Protein AF-A0A7W9Z6C0-F1 (afdb_monomer_lite)

pLDDT: mean 78.29, std 11.46, range [47.41, 92.88]

Radius of gyration: 25.09 Å; chains: 1; bounding box: 66×22×65 Å

Secondary structure (DSSP, 8-state):
-HHHHHHHHHHHHHHHHHHHHHHHHHHHHHHTTSS-HHHHHHHHHHHHHHHHHHHHHHHHHHHHHHHHHHHHT--GGG-PPPP---------S-----GGGTTT-TTTGGG---

Structure (mmCIF, N/CA/C/O backbone):
data_AF-A0A7W9Z6C0-F1
#
_entry.id   AF-A0A7W9Z6C0-F1
#
loop_
_atom_site.group_PDB
_atom_site.id
_atom_site.type_symbol
_atom_site.label_atom_id
_atom_site.label_alt_id
_atom_site.label_comp_id
_atom_site.label_asym_id
_atom_site.label_entity_id
_atom_site.label_seq_id
_atom_site.pdbx_PDB_ins_code
_atom_site.Cartn_x
_atom_site.Cartn_y
_atom_site.Cartn_z
_atom_site.occupancy
_atom_site.B_iso_or_equiv
_atom_site.auth_seq_id
_atom_site.auth_comp_id
_atom_site.auth_asym_id
_atom_site.auth_atom_id
_atom_site.pdbx_PDB_model_num
ATOM 1 N N . MET A 1 1 ? 16.067 -4.916 -8.327 1.00 61.72 1 MET A N 1
ATOM 2 C CA . MET A 1 1 ? 15.301 -3.685 -8.033 1.00 61.72 1 MET A CA 1
ATOM 3 C C . MET A 1 1 ? 13.814 -3.991 -7.955 1.00 61.72 1 MET A C 1
ATOM 5 O O . MET A 1 1 ? 13.263 -3.753 -6.897 1.00 61.72 1 MET A O 1
ATOM 9 N N . LEU A 1 2 ? 13.198 -4.605 -8.976 1.00 74.25 2 LEU A N 1
ATOM 10 C CA . LEU A 1 2 ? 11.777 -4.995 -8.936 1.00 74.25 2 LEU A CA 1
ATOM 11 C C . LEU A 1 2 ? 11.411 -5.887 -7.732 1.00 74.25 2 LEU A C 1
ATOM 13 O O . LEU A 1 2 ? 10.530 -5.531 -6.966 1.00 74.25 2 LEU A O 1
ATOM 17 N N . SER A 1 3 ? 12.211 -6.923 -7.464 1.00 75.81 3 SER A N 1
ATOM 18 C CA . SER A 1 3 ? 12.027 -7.823 -6.313 1.00 75.81 3 SER A CA 1
ATOM 19 C C . SER A 1 3 ? 12.054 -7.147 -4.935 1.00 75.81 3 SER A C 1
ATOM 21 O O . SER A 1 3 ? 11.574 -7.711 -3.961 1.00 75.81 3 SER A O 1
ATOM 23 N N . GLY A 1 4 ? 12.656 -5.957 -4.826 1.00 76.94 4 GLY A N 1
ATOM 24 C CA . GLY A 1 4 ? 12.626 -5.180 -3.584 1.00 76.94 4 GLY A CA 1
ATOM 25 C C . GLY A 1 4 ? 11.278 -4.499 -3.371 1.00 76.94 4 GLY A C 1
ATOM 26 O O . GLY A 1 4 ? 10.767 -4.515 -2.260 1.00 76.94 4 GLY A O 1
ATOM 27 N N . TYR A 1 5 ? 10.688 -3.973 -4.447 1.00 78.62 5 TYR A N 1
ATOM 28 C CA . TYR A 1 5 ? 9.347 -3.394 -4.419 1.00 78.62 5 TYR A CA 1
ATOM 29 C C . TYR A 1 5 ? 8.266 -4.455 -4.210 1.00 78.62 5 TYR A C 1
ATOM 31 O O . TYR A 1 5 ? 7.301 -4.181 -3.507 1.00 78.62 5 TYR A O 1
ATOM 39 N N . ASP A 1 6 ? 8.452 -5.661 -4.757 1.00 81.00 6 ASP A N 1
ATOM 40 C CA . ASP A 1 6 ? 7.551 -6.794 -4.506 1.00 81.00 6 ASP A CA 1
ATOM 41 C C . ASP A 1 6 ? 7.502 -7.139 -3.002 1.00 81.00 6 ASP A C 1
ATOM 43 O O . ASP A 1 6 ? 6.423 -7.252 -2.428 1.00 81.00 6 ASP A O 1
ATOM 47 N N . LEU A 1 7 ? 8.662 -7.207 -2.332 1.00 83.38 7 LEU A N 1
ATOM 48 C CA . LEU A 1 7 ? 8.723 -7.441 -0.883 1.00 83.38 7 LEU A CA 1
ATOM 49 C C . LEU A 1 7 ? 8.107 -6.286 -0.077 1.00 83.38 7 LEU A C 1
ATOM 51 O O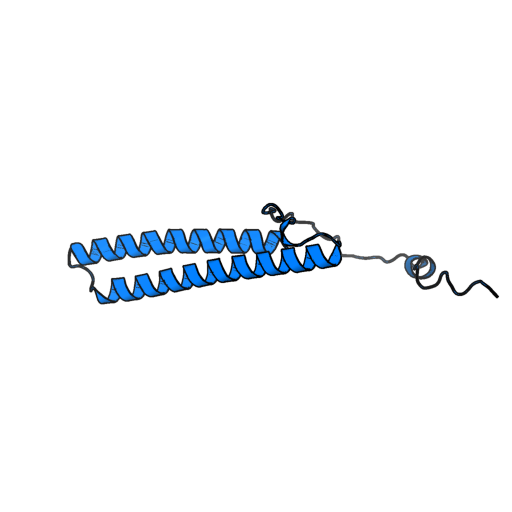 . LEU A 1 7 ? 7.419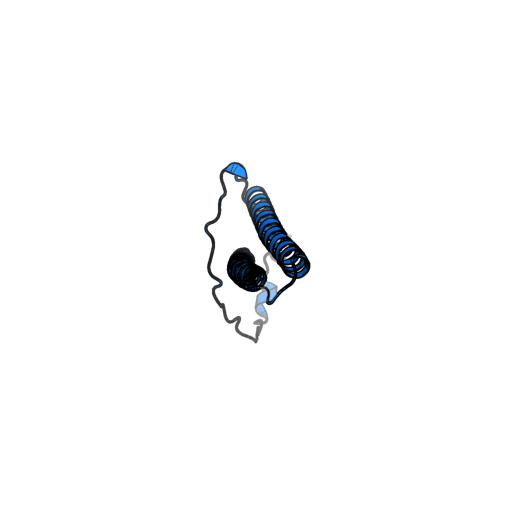 -6.510 0.914 1.00 83.38 7 LEU A O 1
ATOM 55 N N . GLU A 1 8 ? 8.374 -5.041 -0.469 1.00 82.69 8 GLU A N 1
ATOM 56 C CA . GLU A 1 8 ? 7.820 -3.877 0.228 1.00 82.69 8 GLU A CA 1
ATOM 57 C C . GLU A 1 8 ? 6.290 -3.821 0.104 1.00 82.69 8 GLU A C 1
ATOM 59 O O . GLU A 1 8 ? 5.602 -3.479 1.065 1.00 82.69 8 GLU A O 1
ATOM 64 N N . GLN A 1 9 ? 5.749 -4.227 -1.047 1.00 85.69 9 GLN A N 1
ATOM 65 C CA . GLN A 1 9 ? 4.313 -4.375 -1.257 1.00 85.69 9 GLN A CA 1
ATOM 66 C C . GLN A 1 9 ? 3.717 -5.477 -0.369 1.00 85.69 9 GLN A C 1
ATOM 68 O O . GLN A 1 9 ? 2.695 -5.233 0.265 1.00 85.69 9 GLN A O 1
ATOM 73 N N . GLU A 1 10 ? 4.372 -6.638 -0.260 1.00 86.69 10 GLU A N 1
ATOM 74 C CA . GLU A 1 10 ? 3.951 -7.735 0.628 1.00 86.69 10 GLU A CA 1
ATOM 75 C C . GLU A 1 10 ? 3.856 -7.268 2.092 1.00 86.69 10 GLU A C 1
ATOM 77 O O . GLU A 1 10 ? 2.845 -7.479 2.761 1.00 86.69 10 GLU A O 1
ATOM 82 N N . ILE A 1 11 ? 4.863 -6.532 2.571 1.00 87.62 11 ILE A N 1
ATOM 83 C CA . ILE A 1 11 ? 4.876 -5.974 3.933 1.00 87.62 11 ILE A CA 1
ATOM 84 C C . ILE A 1 11 ? 3.742 -4.955 4.138 1.00 87.62 11 ILE A C 1
ATOM 86 O O . ILE A 1 11 ? 3.120 -4.908 5.206 1.00 87.62 11 ILE A O 1
ATOM 90 N N . LEU A 1 12 ? 3.469 -4.113 3.138 1.00 86.75 12 LEU A N 1
ATOM 91 C CA . LEU A 1 12 ? 2.377 -3.139 3.198 1.00 86.75 12 LEU A CA 1
ATOM 92 C C . LEU A 1 12 ? 1.005 -3.824 3.199 1.00 86.75 12 LEU A C 1
ATOM 94 O O . LEU A 1 12 ? 0.126 -3.409 3.955 1.00 86.75 12 LEU A O 1
ATOM 98 N N . ASP A 1 13 ? 0.828 -4.893 2.426 1.00 88.81 13 ASP A N 1
ATOM 99 C CA . ASP A 1 13 ? -0.404 -5.686 2.418 1.00 88.81 13 ASP A CA 1
ATOM 100 C C . ASP A 1 13 ? -0.644 -6.366 3.781 1.00 88.81 13 ASP A C 1
ATOM 102 O O . ASP A 1 13 ? -1.747 -6.276 4.334 1.00 88.81 13 ASP A O 1
ATOM 106 N N . ASP A 1 14 ? 0.398 -6.926 4.401 1.00 90.31 14 ASP A N 1
ATOM 107 C CA . ASP A 1 14 ? 0.337 -7.450 5.773 1.00 90.31 14 ASP A CA 1
ATOM 108 C C . ASP A 1 14 ? 0.001 -6.361 6.803 1.00 90.31 14 ASP A C 1
ATOM 110 O O . ASP A 1 14 ? -0.762 -6.584 7.753 1.00 90.31 14 ASP A O 1
ATOM 114 N N . THR A 1 15 ? 0.531 -5.153 6.607 1.00 89.31 15 THR A N 1
ATOM 115 C CA . THR A 1 15 ? 0.233 -3.995 7.459 1.00 89.31 15 THR A CA 1
ATOM 116 C C . THR A 1 15 ? -1.243 -3.611 7.364 1.00 89.31 15 THR A C 1
ATOM 118 O O . THR A 1 15 ? -1.875 -3.357 8.392 1.00 89.31 15 THR A O 1
ATOM 121 N N . VAL A 1 16 ? -1.830 -3.632 6.163 1.00 91.25 16 VAL A N 1
ATOM 122 C CA . VAL A 1 16 ? -3.267 -3.387 5.959 1.00 91.25 16 VAL A CA 1
ATOM 123 C C . VAL A 1 16 ? -4.109 -4.470 6.637 1.00 91.25 16 VAL A C 1
ATOM 125 O O . VAL A 1 16 ? -5.078 -4.143 7.327 1.00 91.25 16 VAL A O 1
ATOM 128 N N . LEU A 1 17 ? -3.735 -5.747 6.504 1.00 92.44 17 LEU A N 1
ATOM 129 C CA . LEU A 1 17 ? -4.438 -6.858 7.158 1.00 92.44 17 LEU A CA 1
ATOM 130 C C . LEU A 1 17 ? -4.399 -6.746 8.686 1.00 92.44 17 LEU A C 1
ATOM 132 O O . LEU A 1 17 ? -5.416 -6.940 9.356 1.00 92.44 17 LEU A O 1
ATOM 136 N N . ASN A 1 18 ? -3.243 -6.411 9.255 1.00 90.19 18 ASN A N 1
ATOM 137 C CA . ASN A 1 18 ? -3.109 -6.207 10.695 1.00 90.19 18 ASN A CA 1
ATOM 138 C C . ASN A 1 18 ? -3.853 -4.952 11.171 1.00 90.19 18 ASN A C 1
ATOM 140 O O . ASN A 1 18 ? -4.488 -4.987 12.227 1.00 90.19 18 ASN A O 1
ATOM 144 N N . GLY A 1 19 ? -3.851 -3.881 10.374 1.00 89.12 19 GLY A N 1
ATOM 145 C CA . GLY A 1 19 ? -4.665 -2.691 10.612 1.00 89.12 19 GLY A CA 1
ATOM 146 C C . GLY A 1 19 ? -6.159 -3.014 10.660 1.00 89.12 19 GLY A C 1
ATOM 147 O O . GLY A 1 19 ? -6.855 -2.547 11.561 1.00 89.12 19 GLY A O 1
ATOM 148 N N . GLN A 1 20 ? -6.649 -3.876 9.762 1.00 91.25 20 GLN A N 1
ATOM 149 C CA . GLN A 1 20 ? -8.046 -4.324 9.760 1.00 91.25 20 GLN A CA 1
ATOM 150 C C . GLN A 1 20 ? -8.403 -5.073 11.045 1.00 91.25 20 GLN A C 1
ATOM 152 O O . GLN A 1 20 ? -9.391 -4.741 11.693 1.00 91.25 20 GLN A O 1
ATOM 157 N N . LYS A 1 21 ? -7.554 -6.004 11.489 1.00 91.44 21 LYS A N 1
ATOM 158 C CA . LYS A 1 21 ? -7.762 -6.702 12.769 1.00 91.44 21 LYS A CA 1
ATOM 159 C C . LYS A 1 21 ? -7.795 -5.730 13.952 1.00 91.44 21 LYS A C 1
ATOM 161 O O . LYS A 1 21 ? -8.581 -5.907 14.880 1.00 91.44 21 LYS A O 1
ATOM 166 N N . PHE A 1 22 ? -6.950 -4.698 13.937 1.00 87.88 22 PHE A N 1
ATOM 167 C CA . PHE A 1 22 ? -6.941 -3.673 14.980 1.00 87.88 22 PHE A CA 1
ATOM 168 C C . PHE A 1 22 ? -8.226 -2.832 14.984 1.00 87.88 22 PHE A C 1
ATOM 170 O O . PHE A 1 22 ? -8.770 -2.542 16.056 1.00 87.88 22 PHE A O 1
ATOM 177 N N . LEU A 1 23 ? -8.742 -2.484 13.803 1.00 89.25 23 LEU A N 1
ATOM 178 C CA . LEU A 1 23 ? -10.038 -1.827 13.653 1.00 89.25 23 LEU A CA 1
ATOM 179 C C . LEU A 1 23 ? -11.156 -2.690 14.251 1.00 89.25 23 LEU A C 1
ATOM 181 O O . LEU A 1 23 ? -11.925 -2.195 15.074 1.00 89.25 23 LEU A O 1
ATOM 185 N N . ASP A 1 24 ? -11.198 -3.977 13.908 1.00 91.19 24 ASP A N 1
ATOM 186 C CA . ASP A 1 24 ? -12.228 -4.912 14.373 1.00 91.19 24 ASP A CA 1
ATOM 187 C C . ASP A 1 24 ? -12.201 -5.059 15.907 1.00 91.19 24 ASP A C 1
ATOM 189 O O . ASP A 1 24 ? -13.236 -4.980 16.574 1.00 91.19 24 ASP A O 1
ATOM 193 N N . LEU A 1 25 ? -11.006 -5.176 16.500 1.00 90.75 25 LEU A N 1
ATOM 194 C CA . LEU A 1 25 ? -10.827 -5.192 17.958 1.00 90.75 25 LEU A CA 1
ATOM 195 C C . LEU A 1 25 ? -11.297 -3.889 18.614 1.00 90.75 25 LEU A C 1
ATOM 197 O O . LEU A 1 25 ? -11.905 -3.909 19.688 1.00 90.75 25 LEU A O 1
ATOM 201 N N . THR A 1 26 ? -11.022 -2.748 17.984 1.00 87.62 26 THR A N 1
ATOM 202 C CA . THR A 1 26 ? -11.444 -1.434 18.486 1.00 87.62 26 THR A CA 1
ATOM 203 C C . THR A 1 26 ? -12.963 -1.295 18.418 1.00 87.62 26 THR A C 1
ATOM 205 O O . THR A 1 26 ? -13.582 -0.858 19.388 1.00 87.62 26 THR A O 1
ATOM 208 N N . GLN A 1 27 ? -13.587 -1.745 17.328 1.00 88.62 27 GLN A N 1
ATOM 209 C CA . GLN A 1 27 ? -15.042 -1.784 17.185 1.00 88.62 27 GLN A CA 1
ATOM 210 C C . GLN A 1 27 ? -15.692 -2.672 18.251 1.00 88.62 27 GLN A C 1
ATOM 212 O O . GLN A 1 27 ? -16.645 -2.237 18.900 1.00 88.62 27 GLN A O 1
ATOM 217 N N . ALA A 1 28 ? -15.142 -3.864 18.500 1.00 90.06 28 ALA A N 1
ATOM 218 C CA . ALA A 1 28 ? -15.622 -4.751 19.556 1.00 90.06 28 ALA A CA 1
ATOM 219 C C . ALA A 1 28 ? -15.559 -4.076 20.939 1.00 90.06 28 ALA A C 1
ATOM 221 O O . ALA A 1 28 ? -16.528 -4.128 21.695 1.00 90.06 28 ALA A O 1
ATOM 222 N N . ARG A 1 29 ? -14.467 -3.362 21.254 1.00 86.50 29 ARG A N 1
ATOM 223 C CA . ARG A 1 29 ? -14.313 -2.604 22.515 1.00 86.50 29 ARG A CA 1
ATOM 224 C C . ARG A 1 29 ? -15.317 -1.462 22.660 1.00 86.50 29 ARG A C 1
ATOM 226 O O . ARG A 1 29 ? -15.789 -1.213 23.767 1.00 86.50 29 ARG A O 1
ATOM 233 N N . VAL A 1 30 ? -15.658 -0.776 21.568 1.00 88.50 30 VAL A N 1
ATOM 234 C CA . VAL A 1 30 ? -16.705 0.260 21.591 1.00 88.50 30 VAL A CA 1
ATOM 235 C C . VAL A 1 30 ? -18.076 -0.361 21.845 1.00 88.50 30 VAL A C 1
ATOM 237 O O . VAL A 1 30 ? -18.849 0.194 22.622 1.00 88.50 30 VAL A O 1
ATOM 240 N N . GLN A 1 31 ? -18.378 -1.515 21.241 1.00 85.75 31 GLN A N 1
ATOM 241 C CA . GLN A 1 31 ? -19.663 -2.198 21.438 1.00 85.75 31 GLN A CA 1
ATOM 242 C C . GLN A 1 31 ? -19.886 -2.617 22.895 1.00 85.75 31 GLN A C 1
ATOM 244 O O . GLN A 1 31 ? -20.995 -2.472 23.402 1.00 85.75 31 GLN A O 1
ATOM 249 N N . VAL A 1 32 ? -18.835 -3.064 23.592 1.00 89.50 32 VAL A N 1
ATOM 250 C CA . VAL A 1 32 ? -18.902 -3.387 25.030 1.00 89.50 32 VAL A CA 1
ATOM 251 C C . VAL A 1 32 ? -18.758 -2.161 25.948 1.00 89.50 32 VAL A C 1
ATOM 253 O O . VAL A 1 32 ? -18.686 -2.313 27.163 1.00 89.50 32 VAL A O 1
ATOM 256 N N . GLY A 1 33 ? -18.711 -0.941 25.394 1.00 82.06 33 GLY A N 1
ATOM 257 C CA . GLY A 1 33 ? -18.673 0.316 26.153 1.00 82.06 33 GLY A CA 1
ATOM 258 C C . GLY A 1 33 ? -17.308 0.702 26.737 1.00 82.06 33 GLY A C 1
ATOM 259 O O . GLY A 1 33 ? -17.222 1.668 27.490 1.00 82.06 33 GLY A O 1
ATOM 260 N N . TYR A 1 34 ? -16.236 -0.014 26.385 1.00 76.81 34 TYR A N 1
ATOM 261 C CA . TYR A 1 34 ? -14.876 0.228 26.886 1.00 76.81 34 TYR A CA 1
ATOM 262 C C . TYR A 1 34 ? -14.087 1.276 26.082 1.00 76.81 34 TYR A C 1
ATOM 264 O O . TYR A 1 34 ? -13.036 1.724 26.536 1.00 76.81 34 TYR A O 1
ATOM 272 N N . ALA A 1 35 ? -14.561 1.670 24.896 1.00 77.19 35 ALA A N 1
ATOM 273 C CA . ALA A 1 35 ? -13.892 2.634 24.017 1.00 77.19 35 ALA A CA 1
ATOM 274 C C . ALA A 1 35 ? -14.881 3.644 23.412 1.00 77.19 35 ALA A C 1
ATOM 276 O O . ALA A 1 35 ? -16.094 3.419 23.398 1.00 77.19 35 ALA A O 1
ATOM 277 N N . ARG A 1 36 ? -14.373 4.768 22.892 1.00 84.12 36 ARG A N 1
ATOM 278 C CA . ARG A 1 36 ? -15.194 5.833 22.293 1.00 84.12 36 ARG A CA 1
ATOM 279 C C . ARG A 1 36 ? -15.258 5.670 20.775 1.00 84.12 36 ARG A C 1
ATOM 281 O O . ARG A 1 36 ? -14.314 5.222 20.137 1.00 84.12 36 ARG A O 1
ATOM 288 N N . LYS A 1 37 ? -16.346 6.142 20.153 1.00 82.69 37 LYS A N 1
ATOM 289 C CA . LYS A 1 37 ? -16.479 6.166 18.678 1.00 82.69 37 LYS A CA 1
ATOM 290 C C . LYS A 1 37 ? -15.332 6.919 17.975 1.00 82.69 37 LYS A C 1
ATOM 292 O O . LYS A 1 37 ? -15.000 6.591 16.841 1.00 82.69 37 LYS A O 1
ATOM 297 N N . GLY A 1 38 ? -14.707 7.890 18.651 1.00 85.06 38 GLY A N 1
ATOM 298 C CA . GLY A 1 38 ? -13.527 8.605 18.144 1.00 85.06 38 GLY A CA 1
ATOM 299 C C . GLY A 1 38 ? -12.294 7.714 17.949 1.00 85.06 38 GLY A C 1
ATOM 300 O O . GLY A 1 38 ? -11.516 7.947 17.023 1.00 85.06 38 GLY A O 1
ATOM 301 N N . ASP A 1 39 ? -12.162 6.647 18.741 1.00 82.12 39 ASP A N 1
ATOM 302 C CA . ASP A 1 39 ? -11.054 5.693 18.627 1.00 82.12 39 ASP A CA 1
ATOM 303 C C . ASP A 1 39 ? -11.198 4.856 17.345 1.00 82.12 39 ASP A C 1
ATOM 305 O O . ASP A 1 39 ? -10.220 4.623 16.639 1.00 82.12 39 ASP A O 1
ATOM 309 N N . VAL A 1 40 ? -12.437 4.497 16.976 1.00 87.00 40 VAL A N 1
ATOM 310 C CA . VAL A 1 40 ? -12.745 3.802 15.710 1.00 87.00 40 VAL A CA 1
ATOM 311 C C . VAL A 1 40 ? -12.452 4.699 14.513 1.00 87.00 40 VAL A C 1
ATOM 313 O O . VAL A 1 40 ? -11.846 4.243 13.550 1.00 87.00 40 VAL A O 1
ATOM 316 N N . SER A 1 41 ? -12.837 5.978 14.571 1.00 88.00 41 SER A N 1
ATOM 317 C CA . SER A 1 41 ? -12.545 6.927 13.488 1.00 88.00 41 SER A CA 1
ATOM 318 C C . SER A 1 41 ? -11.042 7.115 13.282 1.00 88.00 41 SER A C 1
ATOM 320 O O . SER A 1 41 ? -10.581 7.187 12.146 1.00 88.00 41 SER A O 1
ATOM 322 N N . THR A 1 42 ? -10.275 7.183 14.371 1.00 87.50 42 THR A N 1
ATOM 323 C CA . THR A 1 42 ? -8.812 7.302 14.311 1.00 87.50 42 THR A CA 1
ATOM 324 C C . THR A 1 42 ? -8.183 6.035 13.732 1.00 87.50 42 THR A C 1
ATOM 326 O O . THR A 1 42 ? -7.339 6.122 12.842 1.00 87.50 42 THR A O 1
ATOM 329 N N . ALA A 1 43 ? -8.625 4.859 14.186 1.00 87.12 43 ALA A N 1
ATOM 330 C CA . ALA A 1 43 ? -8.156 3.576 13.666 1.00 87.12 43 ALA A CA 1
ATOM 331 C C . ALA A 1 43 ? -8.491 3.398 12.172 1.00 87.12 43 ALA A C 1
ATOM 333 O O . ALA A 1 43 ? -7.651 2.928 11.407 1.00 87.12 43 ALA A O 1
ATOM 334 N N . GLN A 1 44 ? -9.677 3.834 11.735 1.00 89.12 44 GLN A N 1
ATOM 335 C CA . GLN A 1 44 ? -10.078 3.806 10.327 1.00 89.12 44 GLN A CA 1
ATOM 336 C C . GLN A 1 44 ? -9.173 4.694 9.467 1.00 89.12 44 GLN A C 1
ATOM 338 O O . GLN A 1 44 ? -8.677 4.244 8.439 1.00 89.12 44 GLN A O 1
ATOM 343 N N . ALA A 1 45 ? -8.886 5.917 9.920 1.00 91.75 45 ALA A N 1
ATOM 344 C CA . ALA A 1 45 ? -7.993 6.825 9.204 1.00 91.75 45 ALA A CA 1
ATOM 345 C C . ALA A 1 45 ? -6.570 6.252 9.051 1.00 91.75 45 ALA A C 1
ATOM 347 O O . ALA A 1 45 ? -5.955 6.395 7.996 1.00 91.75 45 ALA A O 1
ATOM 348 N N . GLN A 1 46 ? -6.052 5.568 10.077 1.00 87.19 46 GLN A N 1
ATOM 349 C CA . GLN A 1 46 ? -4.751 4.890 9.999 1.00 87.19 46 GLN A CA 1
ATOM 350 C C . GLN A 1 46 ? -4.758 3.753 8.973 1.00 87.19 46 GLN A C 1
ATOM 352 O O . GLN A 1 46 ? -3.816 3.613 8.192 1.00 87.19 46 GLN A O 1
ATOM 357 N N . LEU A 1 47 ? -5.834 2.966 8.952 1.00 91.31 47 LEU A N 1
ATOM 358 C CA . LEU A 1 47 ? -6.014 1.877 8.001 1.00 91.31 47 LEU A CA 1
ATOM 359 C C . LEU A 1 47 ? -6.086 2.395 6.560 1.00 91.31 47 LEU A C 1
ATOM 361 O O . LEU A 1 47 ? -5.432 1.849 5.670 1.00 91.31 47 LEU A O 1
ATOM 365 N N . ASP A 1 48 ? -6.827 3.476 6.328 1.00 90.62 48 ASP A N 1
ATOM 366 C CA . ASP A 1 48 ? -6.930 4.097 5.006 1.00 90.62 48 ASP A CA 1
ATOM 367 C C . ASP A 1 48 ? -5.591 4.710 4.556 1.00 90.62 48 ASP A C 1
ATOM 369 O O . ASP A 1 48 ? -5.225 4.613 3.381 1.00 90.62 48 ASP A O 1
ATOM 373 N N . GLY A 1 49 ? -4.797 5.243 5.491 1.00 90.56 49 GLY A N 1
ATOM 374 C CA . GLY A 1 49 ? -3.415 5.655 5.232 1.00 90.56 49 GLY A CA 1
ATOM 375 C C . GLY A 1 49 ? -2.529 4.494 4.765 1.00 90.56 49 GLY A C 1
ATOM 376 O O . GLY A 1 49 ? -1.849 4.609 3.745 1.00 90.56 49 GLY A O 1
ATOM 377 N N . ALA A 1 50 ? -2.587 3.348 5.450 1.00 87.38 50 ALA A N 1
ATOM 378 C CA . ALA A 1 50 ? -1.839 2.151 5.056 1.00 87.38 50 ALA A CA 1
ATOM 379 C C . ALA A 1 50 ? -2.270 1.622 3.672 1.00 87.38 50 ALA A C 1
ATOM 381 O O . ALA A 1 50 ? -1.425 1.299 2.836 1.00 87.38 50 ALA A O 1
ATOM 382 N N . ARG A 1 51 ? -3.579 1.605 3.377 1.00 89.75 51 ARG A N 1
ATOM 383 C CA . ARG A 1 51 ? -4.109 1.231 2.048 1.00 89.75 51 ARG A CA 1
ATOM 384 C C . ARG A 1 51 ? -3.608 2.153 0.939 1.00 89.75 51 ARG A C 1
ATOM 386 O O . ARG A 1 51 ? -3.302 1.694 -0.165 1.00 89.75 51 ARG A O 1
ATOM 393 N N . THR A 1 52 ? -3.523 3.448 1.232 1.00 92.88 52 THR A N 1
ATOM 394 C CA . THR A 1 52 ? -2.999 4.445 0.295 1.00 92.88 52 THR A CA 1
ATOM 395 C C . THR A 1 52 ? -1.538 4.146 -0.033 1.00 92.88 52 THR A C 1
ATOM 397 O O . THR A 1 52 ? -1.195 4.021 -1.206 1.00 92.88 52 THR A O 1
ATOM 400 N N . GLN A 1 53 ? -0.704 3.902 0.981 1.00 86.50 53 GLN A N 1
ATOM 401 C CA . GLN A 1 53 ? 0.708 3.547 0.791 1.00 86.50 53 GLN A CA 1
ATOM 402 C C . GLN A 1 53 ? 0.888 2.264 -0.034 1.00 86.50 53 GLN A C 1
ATOM 404 O O . GLN A 1 53 ? 1.710 2.232 -0.952 1.00 86.50 53 GLN A O 1
ATOM 409 N N . ALA A 1 54 ? 0.085 1.227 0.229 1.00 86.75 54 ALA A N 1
ATOM 410 C CA . ALA A 1 54 ? 0.103 -0.008 -0.559 1.00 86.75 54 ALA A CA 1
ATOM 411 C C . ALA A 1 54 ? -0.226 0.249 -2.044 1.00 86.75 54 ALA A C 1
ATOM 413 O O . ALA A 1 54 ? 0.402 -0.306 -2.948 1.00 86.75 54 ALA A O 1
ATOM 414 N N . THR A 1 55 ? -1.185 1.137 -2.314 1.00 87.62 55 THR A N 1
ATOM 415 C CA . THR A 1 55 ? -1.581 1.509 -3.682 1.00 87.62 55 THR A CA 1
ATOM 416 C C . THR A 1 55 ? -0.498 2.321 -4.392 1.00 87.62 55 THR A C 1
ATOM 418 O O . THR A 1 55 ? -0.183 2.054 -5.552 1.00 87.62 55 THR A O 1
ATOM 421 N N . GLU A 1 56 ? 0.123 3.275 -3.700 1.00 88.38 56 GLU A N 1
ATOM 422 C CA . GLU A 1 56 ? 1.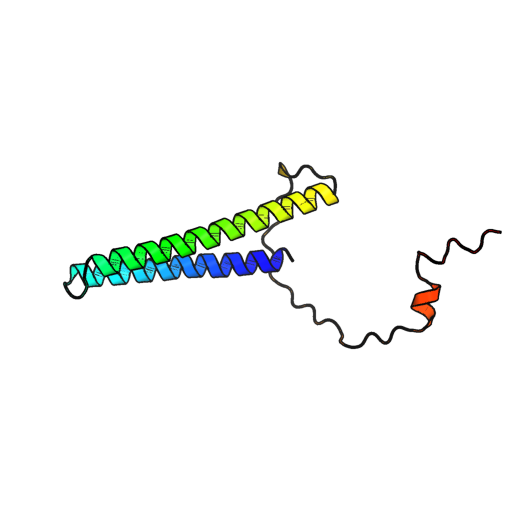255 4.035 -4.237 1.00 88.38 56 GLU A CA 1
ATOM 423 C C . GLU A 1 56 ? 2.435 3.124 -4.601 1.00 88.38 56 GLU A C 1
ATOM 425 O O . GLU A 1 56 ? 3.105 3.350 -5.613 1.00 88.38 56 GLU A O 1
ATOM 430 N N . MET A 1 57 ? 2.674 2.068 -3.816 1.00 86.12 57 MET A N 1
ATOM 431 C CA . MET A 1 57 ? 3.720 1.091 -4.116 1.00 86.12 57 MET A CA 1
ATOM 432 C C . MET A 1 57 ? 3.431 0.321 -5.409 1.00 86.12 57 MET A C 1
ATOM 434 O O . MET A 1 57 ? 4.301 0.225 -6.280 1.00 86.12 57 MET A O 1
ATOM 438 N N . ARG A 1 58 ? 2.183 -0.128 -5.600 1.00 85.00 58 ARG A N 1
ATOM 439 C CA . ARG A 1 58 ? 1.737 -0.767 -6.853 1.00 85.00 58 ARG A CA 1
ATOM 440 C C . ARG A 1 58 ? 1.917 0.150 -8.064 1.00 85.00 58 ARG A C 1
ATOM 442 O O . ARG A 1 58 ? 2.361 -0.299 -9.119 1.00 85.00 58 ARG A O 1
ATOM 449 N N . LEU A 1 59 ? 1.640 1.447 -7.915 1.00 88.88 59 LEU A N 1
ATOM 450 C CA . LEU A 1 59 ? 1.854 2.424 -8.986 1.00 88.88 59 LEU A CA 1
ATOM 451 C C . LEU A 1 59 ? 3.343 2.573 -9.345 1.00 88.88 59 LEU A C 1
ATOM 453 O O . LEU A 1 59 ? 3.696 2.614 -10.525 1.00 88.88 59 LEU A O 1
ATOM 457 N N . LYS A 1 60 ? 4.236 2.620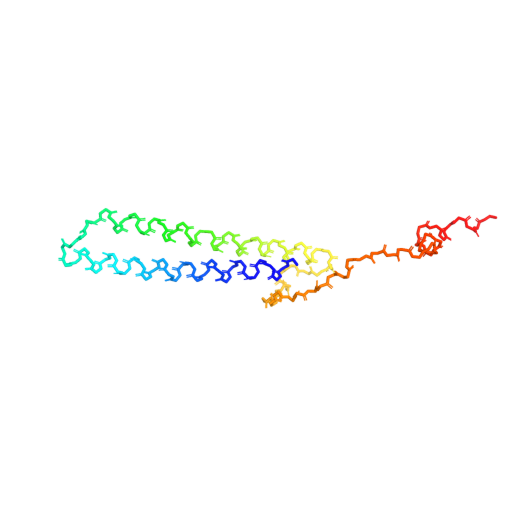 -8.347 1.00 85.69 60 LYS A N 1
ATOM 458 C CA . LYS A 1 60 ? 5.692 2.652 -8.581 1.00 85.69 60 LYS A CA 1
ATOM 459 C C . LYS A 1 60 ? 6.166 1.415 -9.341 1.00 85.69 60 LYS A C 1
ATOM 461 O O . LYS A 1 60 ? 6.966 1.548 -10.268 1.00 85.69 60 LYS A O 1
ATOM 466 N N . ARG A 1 61 ? 5.641 0.238 -8.991 1.00 84.50 61 ARG A N 1
ATOM 467 C CA . ARG A 1 61 ? 5.913 -1.022 -9.692 1.00 84.50 61 ARG A CA 1
ATOM 468 C C . ARG A 1 61 ? 5.504 -0.946 -11.166 1.00 84.50 61 ARG A C 1
ATOM 470 O O . ARG A 1 61 ? 6.336 -1.204 -12.031 1.00 84.50 61 ARG A O 1
ATOM 477 N N . ALA A 1 62 ? 4.283 -0.494 -11.451 1.00 84.50 62 ALA A N 1
ATOM 478 C CA . ALA A 1 62 ? 3.785 -0.335 -12.820 1.00 84.50 62 ALA A CA 1
ATOM 479 C C . ALA A 1 62 ? 4.633 0.651 -13.651 1.00 84.50 62 ALA A C 1
ATOM 481 O O . ALA A 1 62 ? 4.940 0.396 -14.816 1.00 84.50 62 ALA A O 1
ATOM 482 N N . ASN A 1 63 ? 5.084 1.756 -13.048 1.00 85.81 63 ASN A N 1
ATOM 483 C CA . ASN A 1 63 ? 5.970 2.714 -13.720 1.00 85.81 63 ASN A CA 1
ATOM 484 C C . ASN A 1 63 ? 7.339 2.109 -14.072 1.00 85.81 63 ASN A C 1
ATOM 486 O O . ASN A 1 63 ? 7.916 2.440 -15.110 1.00 85.81 63 ASN A O 1
ATOM 490 N N . LEU A 1 64 ? 7.869 1.215 -13.234 1.00 84.50 64 LEU A N 1
ATOM 491 C CA . LEU A 1 64 ? 9.114 0.505 -13.530 1.00 84.50 64 LEU A CA 1
ATOM 492 C C . LEU A 1 64 ? 8.933 -0.520 -14.647 1.00 84.50 64 LEU A C 1
ATOM 494 O O . LEU A 1 64 ? 9.787 -0.595 -15.528 1.00 84.50 64 LEU A O 1
ATOM 498 N N . GLU A 1 65 ? 7.830 -1.268 -14.650 1.00 83.75 65 GLU A N 1
ATOM 499 C CA . GLU A 1 65 ? 7.492 -2.172 -15.757 1.00 83.75 65 GLU A CA 1
ATOM 500 C C . GLU A 1 65 ? 7.386 -1.402 -17.079 1.00 83.75 65 GLU A C 1
ATOM 502 O O . GLU A 1 65 ? 7.971 -1.810 -18.083 1.00 83.75 65 GLU A O 1
ATOM 507 N N . HIS A 1 66 ? 6.751 -0.227 -17.054 1.00 85.00 66 HIS A N 1
ATOM 508 C CA . HIS A 1 66 ? 6.678 0.669 -18.203 1.00 85.00 66 HIS A CA 1
ATOM 509 C C . HIS A 1 66 ? 8.068 1.113 -18.691 1.00 85.00 66 HIS A C 1
ATOM 511 O O . HIS A 1 66 ? 8.366 1.028 -19.883 1.00 85.00 66 HIS A O 1
ATOM 517 N N . ALA A 1 67 ? 8.951 1.536 -17.781 1.00 84.19 67 ALA A N 1
ATOM 518 C CA . ALA A 1 67 ? 10.316 1.932 -18.129 1.00 84.19 67 ALA A CA 1
ATOM 519 C C . ALA A 1 67 ? 11.137 0.766 -18.714 1.00 84.19 67 ALA A C 1
ATOM 521 O O . ALA A 1 67 ? 11.879 0.952 -19.679 1.00 84.19 67 ALA A O 1
ATOM 522 N N . ILE A 1 68 ? 10.983 -0.447 -18.170 1.00 83.62 68 ILE A N 1
ATOM 523 C CA . ILE A 1 68 ? 11.638 -1.659 -18.682 1.00 83.62 68 ILE A CA 1
ATOM 524 C C . ILE A 1 68 ? 11.125 -1.998 -20.085 1.00 83.62 68 ILE A C 1
ATOM 526 O O . ILE A 1 68 ? 11.924 -2.328 -20.963 1.00 83.62 68 ILE A O 1
ATOM 530 N N . ALA A 1 69 ? 9.819 -1.883 -20.321 1.00 83.75 69 ALA A N 1
ATOM 531 C CA . ALA A 1 69 ? 9.226 -2.115 -21.633 1.00 83.75 69 ALA A CA 1
ATOM 532 C C . ALA A 1 69 ? 9.788 -1.157 -22.694 1.00 83.75 69 ALA A C 1
ATOM 534 O O . ALA A 1 69 ? 10.221 -1.604 -23.755 1.00 83.75 69 ALA A O 1
ATOM 535 N N . ILE A 1 70 ? 9.910 0.136 -22.366 1.00 85.94 70 ILE A N 1
ATOM 536 C CA . ILE A 1 70 ? 10.543 1.128 -23.248 1.00 85.94 70 ILE A CA 1
ATOM 537 C C . ILE A 1 70 ? 11.994 0.740 -23.568 1.00 85.94 70 ILE A C 1
ATOM 539 O O . ILE A 1 70 ? 12.394 0.766 -24.730 1.00 85.94 70 ILE A O 1
ATOM 543 N N . LEU A 1 71 ? 12.785 0.351 -22.560 1.00 85.69 71 LEU A N 1
ATOM 544 C CA . LEU A 1 71 ? 14.197 -0.012 -22.747 1.00 85.69 71 LEU A CA 1
ATOM 545 C C . LEU A 1 71 ? 14.395 -1.312 -23.539 1.00 85.69 71 LEU A C 1
ATOM 547 O O . LEU A 1 71 ? 15.417 -1.476 -24.201 1.00 85.69 71 LEU A O 1
ATOM 551 N N . THR A 1 72 ? 13.438 -2.237 -23.468 1.00 84.06 72 THR A N 1
ATOM 552 C CA . THR A 1 72 ? 13.475 -3.522 -24.186 1.00 84.06 72 THR A CA 1
ATOM 553 C C . THR A 1 72 ? 12.810 -3.461 -25.563 1.00 84.06 72 THR A C 1
ATOM 555 O O . THR A 1 72 ? 12.938 -4.407 -26.338 1.00 84.06 72 THR A O 1
ATOM 558 N N . GLY A 1 73 ? 12.136 -2.354 -25.892 1.00 81.06 73 GLY A N 1
ATOM 559 C CA . GLY A 1 73 ? 11.410 -2.175 -27.151 1.00 81.06 73 GLY A CA 1
ATOM 560 C C . GLY A 1 73 ? 10.080 -2.933 -27.221 1.00 81.06 73 GLY A C 1
ATOM 561 O O . GLY A 1 73 ? 9.525 -3.089 -28.307 1.00 81.06 73 GLY A O 1
ATOM 562 N N . ALA A 1 74 ? 9.567 -3.417 -26.088 1.00 75.50 74 ALA A N 1
ATOM 563 C CA . ALA A 1 74 ? 8.289 -4.115 -26.007 1.00 75.50 74 ALA A CA 1
ATOM 564 C C . ALA A 1 74 ? 7.139 -3.137 -25.692 1.00 75.50 74 ALA A C 1
ATOM 566 O O . ALA A 1 74 ? 7.342 -2.153 -24.976 1.00 75.50 74 ALA A O 1
ATOM 567 N N . PRO A 1 75 ? 5.909 -3.388 -26.178 1.00 74.75 75 PRO A N 1
ATOM 568 C CA . PRO A 1 75 ? 4.756 -2.591 -25.785 1.00 74.75 75 PRO A CA 1
ATOM 569 C C . PRO A 1 75 ? 4.471 -2.771 -24.279 1.00 74.75 75 PRO A C 1
ATOM 571 O O . PRO A 1 75 ? 4.349 -3.907 -23.811 1.00 74.75 75 PRO A O 1
ATOM 574 N N . PRO A 1 76 ? 4.318 -1.677 -23.511 1.00 64.75 76 PRO A N 1
ATOM 575 C CA . PRO A 1 76 ? 4.212 -1.719 -22.049 1.00 64.75 76 PRO A CA 1
ATOM 576 C C . PRO A 1 76 ? 2.974 -2.466 -21.551 1.00 64.75 76 PRO A C 1
ATOM 578 O O . PRO A 1 76 ? 3.005 -3.065 -20.485 1.00 64.75 76 PRO A O 1
ATOM 581 N N . SER A 1 77 ? 1.901 -2.492 -22.344 1.00 69.19 77 SER A N 1
ATOM 582 C CA . SER A 1 77 ? 0.654 -3.197 -22.029 1.00 69.19 77 SER A CA 1
ATOM 583 C C . SER A 1 77 ? 0.805 -4.721 -21.963 1.00 69.19 77 SER A C 1
ATOM 585 O O . SER A 1 77 ? -0.034 -5.386 -21.368 1.00 69.19 77 SER A O 1
ATOM 587 N N . ASN A 1 78 ? 1.851 -5.275 -22.582 1.00 65.44 78 ASN A N 1
ATOM 588 C CA . ASN A 1 78 ? 2.083 -6.718 -22.667 1.00 65.44 78 ASN A CA 1
ATOM 589 C C . ASN A 1 78 ? 3.141 -7.220 -21.678 1.00 65.44 78 ASN A C 1
ATOM 591 O O . ASN A 1 78 ? 3.387 -8.424 -21.616 1.00 65.44 78 ASN A O 1
ATOM 595 N N . LEU A 1 79 ? 3.799 -6.318 -20.946 1.00 64.62 79 LEU A N 1
ATOM 596 C CA . LEU A 1 79 ? 4.935 -6.649 -20.097 1.00 64.62 79 LEU A CA 1
ATOM 597 C C . LEU A 1 79 ? 4.507 -6.583 -18.630 1.00 64.62 79 LEU A C 1
ATOM 599 O O . LEU A 1 79 ? 4.657 -5.564 -17.968 1.00 64.62 79 LEU A O 1
ATOM 603 N N . SER A 1 80 ? 3.948 -7.692 -18.147 1.00 69.12 80 SER A N 1
ATOM 604 C CA . SER A 1 80 ? 3.666 -7.914 -16.728 1.00 69.12 80 SER A CA 1
ATOM 605 C C . SER A 1 80 ? 4.729 -8.853 -16.173 1.00 69.12 80 SER A C 1
ATOM 607 O O . SER A 1 80 ? 4.868 -9.988 -16.639 1.00 69.12 80 SER A O 1
ATOM 609 N N . LEU A 1 81 ? 5.533 -8.364 -15.232 1.00 70.75 81 LEU A N 1
ATOM 610 C CA . LEU A 1 81 ? 6.583 -9.162 -14.614 1.00 70.75 81 LEU A CA 1
ATOM 611 C C . LEU A 1 81 ? 6.012 -9.859 -13.375 1.00 70.75 81 LEU A C 1
ATOM 613 O O . LEU A 1 81 ? 5.370 -9.199 -12.555 1.00 70.75 81 LEU A O 1
ATOM 617 N N . PRO A 1 82 ? 6.238 -11.173 -13.199 1.00 69.31 82 PRO A N 1
ATOM 618 C CA . PRO A 1 82 ? 5.815 -11.862 -11.988 1.00 69.31 82 PRO A CA 1
ATOM 619 C C . PRO A 1 82 ? 6.547 -11.289 -10.768 1.00 69.31 82 PRO A C 1
ATOM 621 O O . PRO A 1 82 ? 7.717 -10.912 -10.862 1.00 69.31 82 PRO A O 1
ATOM 624 N N . GLU A 1 83 ? 5.854 -11.226 -9.631 1.00 69.56 83 GLU A N 1
ATOM 625 C CA . GLU A 1 83 ? 6.436 -10.811 -8.351 1.00 69.56 83 GLU A CA 1
ATOM 626 C C . GLU A 1 83 ? 7.627 -11.721 -8.009 1.00 69.56 83 GLU A C 1
ATOM 628 O O . GLU A 1 83 ? 7.511 -12.948 -7.946 1.00 69.56 83 GLU A O 1
ATOM 633 N N . GLY A 1 84 ? 8.812 -11.128 -7.870 1.00 65.88 84 GLY A N 1
ATOM 634 C CA . GLY A 1 84 ? 10.065 -11.854 -7.706 1.00 65.88 84 GLY A CA 1
ATOM 635 C C . GLY A 1 84 ? 10.579 -11.768 -6.275 1.00 65.88 84 GLY A C 1
ATOM 636 O O . GLY A 1 84 ? 10.762 -10.679 -5.743 1.00 65.88 84 GLY A O 1
ATOM 637 N N . ARG A 1 85 ? 10.917 -12.906 -5.662 1.00 61.94 85 ARG A N 1
ATOM 638 C CA . ARG A 1 85 ? 11.535 -12.934 -4.327 1.00 61.94 85 ARG A CA 1
ATOM 639 C C . ARG A 1 85 ? 12.954 -12.354 -4.367 1.00 61.94 85 ARG A C 1
ATOM 641 O O . ARG A 1 85 ? 13.727 -12.660 -5.275 1.00 61.94 85 ARG A O 1
ATOM 648 N N . LEU A 1 86 ? 13.325 -11.559 -3.360 1.00 65.50 86 LEU A N 1
ATOM 649 C CA . LEU A 1 86 ? 14.703 -11.085 -3.199 1.00 65.50 86 LEU A CA 1
ATOM 650 C C . LEU A 1 86 ? 15.677 -12.265 -3.091 1.00 65.50 86 LEU A C 1
ATOM 652 O O . LEU A 1 86 ? 15.612 -13.065 -2.160 1.00 65.50 86 LEU A O 1
ATOM 656 N N . ILE A 1 87 ? 16.618 -12.337 -4.030 1.00 68.81 87 ILE A N 1
ATOM 657 C CA . ILE A 1 87 ? 17.735 -13.279 -3.986 1.00 68.81 87 ILE A CA 1
ATOM 658 C C . ILE A 1 87 ? 18.931 -12.523 -3.409 1.00 68.81 87 ILE A C 1
ATOM 660 O O . ILE A 1 87 ? 19.412 -11.555 -4.004 1.00 68.81 87 ILE A O 1
ATOM 664 N N . SER A 1 88 ? 19.409 -12.946 -2.238 1.00 66.12 88 SER A N 1
ATOM 665 C CA . SER A 1 88 ? 20.614 -12.375 -1.635 1.00 66.12 88 SER A CA 1
ATOM 666 C C . SER A 1 88 ? 21.841 -12.851 -2.407 1.00 66.12 88 SER A C 1
ATOM 668 O O . SER A 1 88 ? 22.330 -13.964 -2.225 1.00 66.12 88 SER A O 1
ATOM 670 N N . ILE A 1 89 ? 22.330 -12.000 -3.303 1.00 66.25 89 ILE A N 1
ATOM 671 C CA . ILE A 1 89 ? 23.627 -12.179 -3.947 1.00 66.25 89 ILE A CA 1
ATOM 672 C C . ILE A 1 89 ? 24.685 -11.486 -3.092 1.00 66.25 89 ILE A C 1
ATOM 674 O O . ILE A 1 89 ? 24.838 -10.264 -3.117 1.00 66.25 89 ILE A O 1
ATOM 678 N N . HIS A 1 90 ? 25.430 -12.279 -2.323 1.00 70.56 90 HIS A N 1
ATOM 679 C CA . HIS A 1 90 ? 26.633 -11.800 -1.654 1.00 70.56 90 HIS A CA 1
ATOM 680 C C . HIS A 1 90 ? 27.617 -11.344 -2.743 1.00 70.56 90 HIS A C 1
ATOM 682 O O . HIS A 1 90 ? 28.135 -12.140 -3.526 1.00 70.56 90 HIS A O 1
ATOM 688 N N . ARG A 1 91 ? 27.843 -10.031 -2.846 1.00 59.62 91 ARG A N 1
ATOM 689 C CA . ARG A 1 91 ? 28.884 -9.499 -3.727 1.00 59.62 91 ARG A CA 1
ATOM 690 C C . ARG A 1 91 ? 30.229 -9.758 -3.038 1.00 59.62 91 ARG A C 1
ATOM 692 O O . ARG A 1 91 ? 30.400 -9.296 -1.907 1.00 59.62 91 ARG A O 1
ATOM 699 N N . PRO A 1 92 ? 31.191 -10.457 -3.667 1.00 69.12 92 PRO A N 1
ATOM 700 C CA . PRO A 1 92 ? 32.502 -10.645 -3.065 1.00 69.12 92 PRO A CA 1
ATOM 701 C C . PRO A 1 92 ? 33.173 -9.283 -2.873 1.00 69.12 92 PRO A C 1
ATOM 703 O O . PRO A 1 92 ? 33.446 -8.542 -3.820 1.00 69.12 92 PRO A O 1
ATOM 706 N N . SER A 1 93 ? 33.409 -8.926 -1.615 1.00 70.00 93 SER A N 1
ATOM 707 C CA . SER A 1 93 ? 34.027 -7.669 -1.213 1.00 70.00 93 SER A CA 1
ATOM 708 C C . SER A 1 93 ? 35.549 -7.768 -1.312 1.00 70.00 93 SER A C 1
ATOM 710 O O . SER A 1 93 ? 36.244 -7.883 -0.306 1.00 70.00 93 SER A O 1
ATOM 712 N N . ARG A 1 94 ? 36.068 -7.757 -2.539 1.00 50.94 94 ARG A N 1
ATOM 713 C CA . ARG A 1 94 ? 37.367 -7.177 -2.914 1.00 50.94 94 ARG A CA 1
ATOM 714 C C . ARG A 1 94 ? 37.543 -7.386 -4.408 1.00 50.94 94 ARG A C 1
ATOM 716 O O . ARG A 1 94 ? 37.923 -8.456 -4.865 1.00 50.94 94 ARG A O 1
ATOM 723 N N . LEU A 1 95 ? 37.263 -6.338 -5.171 1.00 63.53 95 LEU A N 1
ATOM 724 C CA . LEU A 1 95 ? 37.710 -6.249 -6.551 1.00 63.53 95 LEU A CA 1
ATOM 725 C C . LEU A 1 95 ? 39.226 -6.029 -6.516 1.00 63.53 95 LEU A C 1
ATOM 727 O O . LEU A 1 95 ? 39.695 -4.894 -6.548 1.00 63.53 95 LEU A O 1
ATOM 731 N N . THR A 1 96 ? 40.016 -7.099 -6.425 1.00 68.31 96 THR A N 1
ATOM 732 C CA . THR A 1 96 ? 41.362 -7.047 -6.996 1.00 68.31 96 THR A CA 1
ATOM 733 C C . THR A 1 96 ? 41.155 -6.959 -8.499 1.00 68.31 96 THR A C 1
ATOM 735 O O . THR A 1 96 ? 40.984 -7.980 -9.157 1.00 68.31 96 THR A O 1
ATOM 738 N N . PHE A 1 97 ? 41.060 -5.742 -9.034 1.00 62.78 97 PHE A N 1
ATOM 739 C CA . PHE A 1 97 ? 41.081 -5.543 -10.477 1.00 62.78 97 PHE A CA 1
ATOM 740 C C . PHE A 1 97 ? 42.456 -5.996 -10.973 1.00 62.78 97 PHE A C 1
ATOM 742 O O . PHE A 1 97 ? 43.460 -5.377 -10.603 1.00 62.78 97 PHE A O 1
ATOM 749 N N . PRO A 1 98 ? 42.557 -7.069 -11.774 1.00 66.38 98 PRO A N 1
ATOM 750 C CA . PRO A 1 98 ? 43.815 -7.359 -12.430 1.00 66.38 98 PRO A CA 1
ATOM 751 C C . PRO A 1 98 ? 44.133 -6.196 -13.395 1.00 66.38 98 PRO A C 1
ATOM 753 O O . PRO A 1 98 ? 43.243 -5.611 -14.015 1.00 66.38 98 PRO A O 1
ATOM 756 N N . ARG A 1 99 ? 45.413 -5.798 -13.485 1.00 61.22 99 ARG A N 1
ATOM 757 C CA . ARG A 1 99 ? 45.871 -4.606 -14.243 1.00 61.22 99 ARG A CA 1
ATOM 758 C C . ARG A 1 99 ? 45.463 -4.609 -15.727 1.00 61.22 99 ARG A C 1
ATOM 760 O O . ARG A 1 99 ? 45.450 -3.558 -16.358 1.00 61.22 99 ARG A O 1
ATOM 767 N N . ASN A 1 100 ? 45.119 -5.770 -16.270 1.00 65.88 100 ASN A N 1
ATOM 768 C CA . ASN A 1 100 ? 44.670 -5.978 -17.645 1.00 65.88 100 ASN A CA 1
ATOM 769 C C . ASN A 1 100 ? 43.179 -5.651 -17.884 1.00 65.88 100 ASN A C 1
ATOM 771 O O . ASN A 1 100 ? 42.763 -5.580 -19.034 1.00 65.88 100 ASN A O 1
ATOM 775 N N . CYS A 1 101 ? 42.367 -5.361 -16.859 1.00 63.50 101 CYS A N 1
ATOM 776 C CA . CYS A 1 101 ? 40.974 -4.935 -17.079 1.00 63.50 101 CYS A CA 1
ATOM 777 C C . CYS A 1 101 ? 40.857 -3.614 -17.857 1.00 63.50 101 CYS A C 1
ATOM 779 O O . CYS A 1 101 ? 39.867 -3.402 -18.554 1.00 63.50 101 CYS A O 1
ATOM 781 N N . LEU A 1 102 ? 41.857 -2.728 -17.756 1.00 61.75 102 LEU A N 1
ATOM 782 C CA . LEU A 1 102 ? 41.867 -1.465 -18.497 1.00 61.75 102 LEU A CA 1
ATOM 783 C C . LEU A 1 102 ? 42.229 -1.675 -19.978 1.00 61.75 102 LEU A C 1
ATOM 785 O O . LEU A 1 102 ? 41.690 -0.983 -20.834 1.00 61.75 102 LEU A O 1
ATOM 789 N N . SER A 1 103 ? 43.102 -2.638 -20.298 1.00 62.66 103 SER A N 1
ATOM 790 C CA . SER A 1 103 ? 43.505 -2.928 -21.684 1.00 62.66 103 SER A CA 1
ATOM 791 C C . SER A 1 103 ? 42.445 -3.693 -22.481 1.00 62.66 103 SER A C 1
ATOM 793 O O . SER A 1 103 ? 42.433 -3.598 -23.704 1.00 62.66 103 SER A O 1
ATOM 795 N N . GLU A 1 104 ? 41.537 -4.393 -21.798 1.00 66.69 104 GLU A N 1
ATOM 796 C CA . GLU A 1 104 ? 40.428 -5.151 -22.403 1.00 66.69 104 GLU A CA 1
ATOM 797 C C . GLU A 1 104 ? 39.112 -4.350 -22.481 1.00 66.69 104 GLU A C 1
ATOM 799 O O . GLU A 1 104 ? 38.087 -4.851 -22.946 1.00 66.69 104 GLU A O 1
ATOM 804 N N . GLY A 1 105 ? 39.110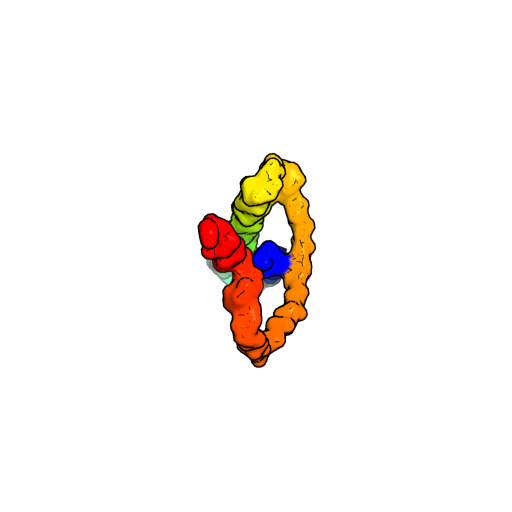 -3.092 -22.027 1.00 71.50 105 GLY A N 1
ATOM 805 C CA . GLY A 1 105 ? 37.919 -2.248 -22.040 1.00 71.50 105 GLY A CA 1
ATOM 806 C C . GLY A 1 105 ? 37.430 -1.953 -23.472 1.00 71.50 105 GLY A C 1
ATOM 807 O O . GLY A 1 105 ? 38.222 -1.501 -24.307 1.00 71.50 105 GLY A O 1
ATOM 808 N N . PRO A 1 106 ? 36.123 -2.102 -23.775 1.00 68.75 106 PRO A N 1
ATOM 809 C CA . PRO A 1 106 ? 35.574 -1.923 -25.128 1.00 68.75 106 PRO A CA 1
ATOM 810 C C . PRO A 1 106 ? 35.798 -0.514 -25.707 1.00 68.75 106 PRO A C 1
ATOM 812 O O . PRO A 1 106 ? 35.781 -0.328 -26.923 1.00 68.75 106 PRO A O 1
ATOM 815 N N . ILE A 1 107 ? 36.065 0.475 -24.850 1.00 66.06 107 ILE A N 1
ATOM 816 C CA . ILE A 1 107 ? 36.320 1.871 -25.222 1.00 66.06 107 ILE A CA 1
ATOM 817 C C . ILE A 1 107 ? 37.727 2.133 -25.795 1.00 66.06 107 ILE A C 1
ATOM 819 O O . ILE A 1 107 ? 37.899 3.084 -26.552 1.00 66.06 107 ILE A O 1
ATOM 823 N N . LEU A 1 108 ? 38.736 1.305 -25.490 1.00 60.66 108 LEU A N 1
ATOM 824 C CA . LEU A 1 108 ? 40.130 1.536 -25.917 1.00 60.66 108 LEU A CA 1
ATOM 825 C C . LEU A 1 108 ? 40.512 0.784 -27.203 1.00 60.66 108 LEU A C 1
ATOM 827 O O . LEU A 1 108 ? 41.503 1.124 -27.851 1.00 60.66 108 LEU A O 1
ATOM 831 N N . ARG A 1 109 ? 39.690 -0.175 -27.647 1.00 59.91 109 ARG A N 1
ATOM 832 C CA . ARG A 1 109 ? 39.938 -0.987 -28.854 1.00 59.91 109 ARG A CA 1
ATOM 833 C C . ARG A 1 109 ? 39.814 -0.208 -30.176 1.00 59.91 109 ARG A C 1
ATOM 835 O O . ARG A 1 109 ? 40.230 -0.712 -31.212 1.00 59.91 109 ARG A O 1
ATOM 842 N N . ARG A 1 110 ? 39.284 1.026 -30.159 1.00 59.41 110 ARG A N 1
ATOM 843 C CA . ARG A 1 110 ? 39.103 1.881 -31.355 1.00 59.41 110 ARG A CA 1
ATOM 844 C C . ARG A 1 110 ? 40.304 2.774 -31.718 1.00 59.41 110 ARG A C 1
ATOM 846 O O . ARG A 1 110 ? 40.215 3.505 -32.694 1.00 59.41 110 ARG A O 1
ATOM 853 N N . ARG A 1 111 ? 41.423 2.733 -30.979 1.00 58.97 111 ARG A N 1
ATOM 854 C CA . ARG A 1 111 ? 42.600 3.603 -31.227 1.00 58.97 111 ARG A CA 1
ATOM 855 C C . ARG A 1 111 ? 43.780 2.954 -31.971 1.00 58.97 111 ARG A C 1
ATOM 857 O O . ARG A 1 111 ? 44.812 3.596 -32.106 1.00 58.97 111 ARG A O 1
ATOM 864 N N . LYS A 1 112 ? 43.652 1.715 -32.463 1.00 54.69 112 LYS A N 1
ATOM 865 C CA . LYS A 1 112 ? 44.712 1.001 -33.214 1.00 54.69 112 LYS A CA 1
ATOM 866 C C . LYS A 1 112 ? 44.402 0.813 -34.710 1.00 54.69 112 LYS A C 1
ATOM 868 O O . LYS A 1 112 ? 44.687 -0.237 -35.272 1.00 54.69 112 LYS A O 1
ATOM 873 N N . ILE A 1 113 ? 43.802 1.817 -35.346 1.00 55.25 113 ILE A N 1
ATOM 874 C CA . ILE A 1 113 ? 43.693 1.881 -36.812 1.00 55.25 113 ILE A CA 1
ATOM 875 C C . ILE A 1 113 ? 44.090 3.292 -37.249 1.00 55.25 113 ILE A C 1
ATOM 877 O O . ILE A 1 113 ? 43.219 4.120 -37.492 1.00 55.25 113 ILE A O 1
ATOM 881 N N . VAL A 1 114 ? 45.396 3.561 -37.238 1.00 47.41 114 VAL A N 1
ATOM 882 C CA . VAL A 1 114 ? 46.156 4.316 -38.251 1.00 47.41 114 VAL A CA 1
ATOM 883 C C . VAL A 1 114 ? 47.570 3.749 -38.220 1.00 47.41 114 VAL A C 1
ATOM 885 O O . VAL A 1 114 ? 48.071 3.540 -37.090 1.00 47.41 114 VAL A O 1
#

Sequence (114 aa):
MLSGYDLEQEILDDTVLNGQKFLDLTQARVQVGYARKGDVSTAQAQLDGARTQATEMRLKRANLEHAIAILTGAPPSNLSLPEGRLISIHRPSRLTFPRNCLSEGPILRRRKIV

Foldseek 3Di:
DLLVLLVVLVVLVVVLVVLVVVLVVQVVCVVVVNHDPVVSVVSVVVSVVSVVVSVVSVVVSLVVLVVVCVVVVHDSVPRDDPNDHDDDDDDPPDPPPDPCVVVPDPVVPPPPDD

=== Feature glossary ===
Feature key, reading from the visual/contextual features back to the raw sequence:

Rendered structure images. Structure images are PyMOL renders from six orthogonal camera directions. Cartoon representation draws helices as coils and strands as arrows; sticks shows the backbone as bonds; surface shows the solvent-excluded envelope. Rainbow coloring maps sequence position to hue (blue→red, N→C); chain coloring assigns a distinct color per polypeptide.

Contact-map, Ramachandran, and PAE plots. Three diagnostic plots accompany the record. The Cα contact map visualizes the tertiary structure as a 2D adjacency matrix (8 Å cutoff, sequence-local contacts suppressed). The Ramachandran plot shows the distribution of backbone (φ, ψ) torsions, with points in the α and β basins reflecting secondary structure content. The PAE plot shows AlphaFold's inter-residue confidence as a color matrix.

InterPro / GO / CATH / organism. The annotation block draws on four external resources. InterPro: which protein families and domains the sequence belongs to. GO: standardized terms for what the protein does, what process it participates in, and where in the cell it acts. CATH: which structural fold it has in the CATH hierarchy. Organism: the species of origin.

Nearest PDB structures. Structural nearest neighbors (via Foldseek easy-search vs the PDB). Reported per hit: target PDB id, E-value, and alignment TM-score. A TM-score above ~0.5 is the conventional threshold for 'same fold'.

Predicted aligned error. Predicted aligned error is AlphaFold's pairwise confidence. Unlike pLDDT (per-residue), PAE is per-residue-pair and captures whether two parts of the structure are correctly placed relative to each other. Units are ångströms of expected positional error.

Solvent-accessible surface area. SASA measures how much of the protein is reachable by solvent. It is computed by rolling a water-sized probe over the atomic surface and summing the exposed area (Å²). Per-residue SASA distinguishes core (buried, low SASA) from surface (exposed, high SASA) residues; total SASA is a whole-molecule size measure.

B-factor. Crystallographic B-factors measure how much each atom's electron density is smeared out, in Å². They rise in mobile loops and surface residues and fall in the buried interior. In AlphaFold models this column is repurposed to hold pLDDT instead.

pLDDT. For AlphaFold models, the B-factor field carries pLDDT — the model's own estimate of local accuracy on a 0–100 scale. Regions with pLDDT<50 should be treated as essentially unmodeled; they often correspond to intrinsically disordered segments.

Backbone torsions (φ/ψ). φ (phi) and ψ (psi) are the two rotatable backbone dihedrals per residue: φ is the C(i-1)–N–Cα–C torsion, ψ is the N–Cα–C–N(i+1) torsion, both in degrees on (−180°, 180°]. α-helical residues cluster near (−60°, −45°); β-strand residues near (−120°, +130°). A Ramachandran plot is simply a scatter of (φ, ψ) for every residue.

Radius of gyration, Cα contacts, bounding box. Radius of gyration (Rg) is the root-mean-square distance of Cα atoms from their centroid — a single number for overall size and compactness. A globular domain of N residues has Rg ≈ 2.2·N^0.38 Å; an extended or disordered chain has a much larger Rg. The Cα contact count is the number of residue pairs whose Cα atoms are within 8 Å and are more than four positions apart in sequence — a standard proxy for tertiary packing density. The bounding box is the smallest axis-aligned box enclosing all Cα atoms.

Secondary structure (3-state, P-SEA). Three-state secondary structure (P-SEA) collapses the eight DSSP classes into helix (a), strand (b), and coil (c). P-SEA assigns these from Cα geometry alone — distances and angles — without requiring backbone oxygens, so it works on any Cα trace.

Secondary structure (8-state, DSSP). Secondary structure is the local, repeating backbone conformation. DSSP classifies it into eight states by reading the hydrogen-bond network: three helix types (H, G, I), two β types (E, B), two non-regular types (T, S), and unstructured coil (-).

Foldseek 3Di. The Foldseek 3Di string encodes local tertiary geometry as a 20-letter alphabet — one character per residue — derived from the relative positions of nearby Cα atoms. Unlike the amino-acid sequence, 3Di is a direct function of the 3D structure, so two proteins with the same fold have similar 3Di strings even at low sequence identity.

mmCIF coordinates. Structure coordinates are given as an mmCIF _atom_site loop: one row per atom with element, residue name, chain id, sequence number, and x/y/z position in Å. Only the four main-chain atoms per residue are included here; side chains are omitted to keep the record compact.

Sequence. This is the polypeptide sequence — one letter per residue, N-terminus first. Length ranges from a few dozen residues for small domains to over a thousand for large mu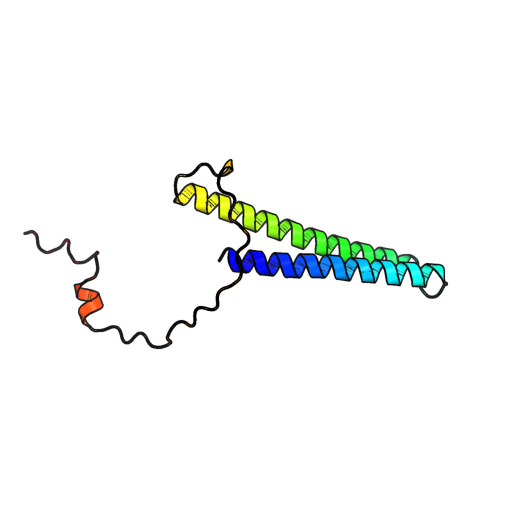lti-domain proteins.